Protein AF-A0A2N7VIW3-F1 (afdb_monomer_lite)

pLDDT: mean 85.28, std 12.15, range [48.59, 97.12]

Foldseek 3Di:
DDPDPDDDDDPVRVVVVVVPPDPDDLCNVVPPPPLVVVVVPDDLQPDDPVSLVVSLVVDPDPSSNVVSVVSSVVNVVVCVVPVPHD

Organism: NCBI:txid564714

Structure (mmCIF, N/CA/C/O backbone):
data_AF-A0A2N7VIW3-F1
#
_entry.id   AF-A0A2N7VIW3-F1
#
loop_
_atom_site.group_PDB
_atom_site.id
_atom_site.type_symbol
_atom_site.label_atom_id
_atom_site.label_alt_id
_atom_site.label_comp_id
_atom_site.label_asym_id
_atom_site.label_entity_id
_atom_site.label_seq_id
_atom_site.pdbx_PDB_ins_code
_atom_site.Cartn_x
_atom_site.Cartn_y
_atom_site.Cartn_z
_atom_site.occupancy
_atom_site.B_iso_or_equiv
_atom_site.auth_seq_id
_atom_site.auth_comp_id
_atom_site.auth_asym_id
_atom_site.auth_atom_id
_atom_site.pdbx_PDB_model_num
ATOM 1 N N . MET A 1 1 ? 33.976 14.776 14.506 1.00 48.59 1 MET A N 1
ATOM 2 C CA . MET A 1 1 ? 32.940 15.567 15.207 1.00 48.59 1 MET A CA 1
ATOM 3 C C . MET A 1 1 ? 32.730 16.813 14.369 1.00 48.59 1 MET A C 1
ATOM 5 O O . MET A 1 1 ? 33.637 17.623 14.333 1.00 48.59 1 MET A O 1
ATOM 9 N N . THR A 1 2 ? 31.697 16.964 13.556 1.00 50.44 2 THR A N 1
ATOM 10 C CA . THR A 1 2 ? 30.295 16.536 13.629 1.00 50.44 2 THR A CA 1
ATOM 11 C C . THR A 1 2 ? 29.894 15.832 12.328 1.00 50.44 2 THR A C 1
ATOM 13 O O . THR A 1 2 ? 30.237 16.318 11.254 1.00 50.44 2 THR A O 1
ATOM 16 N N . ASP A 1 3 ? 29.200 14.692 12.407 1.00 53.94 3 ASP A N 1
ATOM 17 C CA . ASP A 1 3 ? 28.499 14.161 11.232 1.00 53.94 3 ASP A CA 1
ATOM 18 C C . ASP A 1 3 ? 27.477 15.221 10.821 1.00 53.94 3 ASP A C 1
ATOM 20 O O . ASP A 1 3 ? 26.582 15.573 11.594 1.00 53.94 3 ASP A O 1
ATOM 24 N N . GLY A 1 4 ? 27.715 15.840 9.667 1.00 54.94 4 GLY A N 1
ATOM 25 C CA . GLY A 1 4 ? 26.929 16.957 9.174 1.00 54.94 4 GLY A CA 1
ATOM 26 C C . GLY A 1 4 ? 25.491 16.510 8.985 1.00 54.94 4 GLY A C 1
ATOM 27 O O . GLY A 1 4 ? 25.218 15.646 8.155 1.00 54.94 4 GLY A O 1
ATOM 28 N N . PHE A 1 5 ? 24.577 17.096 9.757 1.00 68.31 5 PHE A N 1
ATOM 29 C CA . PHE A 1 5 ? 23.146 16.937 9.548 1.00 68.31 5 PHE A CA 1
ATOM 30 C C . PHE A 1 5 ? 22.835 17.353 8.109 1.00 68.31 5 PHE A C 1
ATOM 32 O O . PHE A 1 5 ? 22.847 18.541 7.783 1.00 68.31 5 PHE A O 1
ATOM 39 N N . LYS A 1 6 ? 22.617 16.371 7.233 1.00 69.38 6 LYS A N 1
ATOM 40 C CA . LYS A 1 6 ? 22.098 16.627 5.898 1.00 69.38 6 LYS A CA 1
ATOM 41 C C . LYS A 1 6 ? 20.590 16.811 6.070 1.00 69.38 6 LYS A C 1
ATOM 43 O O . LYS A 1 6 ? 19.934 15.850 6.477 1.00 69.38 6 LYS A O 1
ATOM 48 N N . PRO A 1 7 ? 20.044 18.018 5.850 1.00 75.12 7 PRO A N 1
ATOM 49 C CA . PRO A 1 7 ? 18.611 18.225 5.964 1.00 75.12 7 PRO A CA 1
ATOM 50 C C . PRO A 1 7 ? 17.881 17.278 5.009 1.00 75.12 7 PRO A C 1
ATOM 52 O O . PRO A 1 7 ? 18.384 16.961 3.927 1.00 75.12 7 PRO A O 1
ATOM 55 N N . PHE A 1 8 ? 16.712 16.799 5.438 1.00 78.81 8 PHE A N 1
ATOM 56 C CA . PHE A 1 8 ? 15.825 16.061 4.548 1.00 78.81 8 PHE A CA 1
ATOM 57 C C . PHE A 1 8 ? 15.498 16.928 3.328 1.00 78.81 8 PHE A C 1
ATOM 59 O O . PHE A 1 8 ? 15.368 18.147 3.482 1.00 78.81 8 PHE A O 1
ATOM 66 N N . PRO A 1 9 ? 15.375 16.323 2.135 1.00 80.25 9 PRO A N 1
ATOM 67 C CA . PRO A 1 9 ? 15.043 17.070 0.938 1.00 80.25 9 PRO A CA 1
ATOM 68 C C . PRO A 1 9 ? 13.698 17.775 1.122 1.00 80.25 9 PRO A C 1
ATOM 70 O O . PRO A 1 9 ? 12.737 17.222 1.664 1.00 80.25 9 PRO A O 1
ATOM 73 N N . THR A 1 10 ? 13.654 19.027 0.696 1.00 83.94 10 THR A N 1
ATOM 74 C CA . THR A 1 10 ? 12.444 19.838 0.643 1.00 83.94 10 THR A CA 1
ATOM 75 C C . THR A 1 10 ? 11.464 19.262 -0.377 1.00 83.94 10 THR A C 1
ATOM 77 O O . THR A 1 10 ? 11.842 18.540 -1.299 1.00 83.94 10 THR A O 1
ATOM 80 N N . ALA A 1 11 ? 10.184 19.619 -0.257 1.00 74.00 11 ALA A N 1
ATOM 81 C CA . ALA A 1 11 ? 9.166 19.192 -1.219 1.00 74.00 11 ALA A CA 1
ATOM 82 C C . ALA A 1 11 ? 9.494 19.616 -2.666 1.00 74.00 11 ALA A C 1
ATOM 84 O O . ALA A 1 11 ? 9.149 18.899 -3.600 1.00 74.00 11 ALA A O 1
ATOM 85 N N . ILE A 1 12 ? 10.185 20.750 -2.842 1.00 77.94 12 ILE A N 1
ATOM 86 C CA . ILE A 1 12 ? 10.643 21.239 -4.151 1.00 77.94 12 ILE A CA 1
ATOM 87 C C . ILE A 1 12 ? 11.730 20.315 -4.705 1.00 77.94 12 ILE A C 1
ATOM 89 O O . ILE A 1 12 ? 11.595 19.832 -5.822 1.00 77.94 12 ILE A O 1
ATOM 93 N N . GLU A 1 13 ? 12.748 19.991 -3.904 1.00 80.44 13 GLU A N 1
ATOM 94 C CA . GLU A 1 13 ? 13.831 19.089 -4.321 1.00 80.44 13 GLU A CA 1
ATOM 95 C C . GLU A 1 13 ? 13.312 17.680 -4.649 1.00 80.44 13 GLU A C 1
ATOM 97 O O . GLU A 1 13 ? 13.796 17.042 -5.580 1.00 80.44 13 GLU A O 1
ATOM 102 N N . ILE A 1 14 ? 12.301 17.195 -3.920 1.00 74.62 14 ILE A N 1
ATOM 103 C CA . ILE A 1 14 ? 11.630 15.921 -4.223 1.00 74.62 14 ILE A CA 1
ATOM 104 C C . ILE A 1 14 ? 10.880 16.010 -5.557 1.00 74.62 14 ILE A C 1
ATOM 106 O O . ILE A 1 14 ? 10.952 15.078 -6.360 1.00 74.62 14 ILE A O 1
ATOM 110 N N . ALA A 1 15 ? 10.161 17.108 -5.805 1.00 67.25 15 ALA A N 1
ATOM 111 C CA . ALA A 1 15 ? 9.409 17.306 -7.041 1.00 67.25 15 ALA A CA 1
ATOM 112 C C . ALA A 1 15 ? 10.334 17.411 -8.262 1.00 67.25 15 ALA A C 1
ATOM 114 O O . ALA A 1 15 ? 10.056 16.789 -9.281 1.00 67.25 15 ALA A O 1
ATOM 115 N N . GLU A 1 16 ? 11.453 18.125 -8.142 1.00 77.25 16 GLU A N 1
ATOM 116 C CA . GLU A 1 16 ? 12.477 18.231 -9.187 1.00 77.25 16 GLU A CA 1
ATOM 117 C C . GLU A 1 16 ? 13.126 16.870 -9.477 1.00 77.25 16 GLU A C 1
ATOM 119 O O . GLU A 1 16 ? 13.198 16.459 -10.630 1.00 77.25 16 GLU A O 1
ATOM 124 N N . GLN A 1 17 ? 13.496 16.107 -8.441 1.00 72.06 17 GLN A N 1
ATOM 125 C CA . GLN A 1 17 ? 14.012 14.738 -8.607 1.00 72.06 17 GLN A CA 1
ATOM 126 C C . GLN A 1 17 ? 12.989 13.785 -9.232 1.00 72.06 17 GLN A C 1
ATOM 128 O O . GLN A 1 17 ? 13.361 12.842 -9.928 1.00 72.06 17 GLN A O 1
ATOM 133 N N . SER A 1 18 ? 11.703 14.014 -8.970 1.00 65.75 18 SER A N 1
ATOM 134 C CA . SER A 1 18 ? 10.616 13.213 -9.534 1.00 65.75 18 SER A CA 1
ATOM 135 C C . SER A 1 18 ? 10.276 13.617 -10.968 1.00 65.75 18 SER A C 1
ATOM 137 O O . SER A 1 18 ? 9.758 12.790 -11.705 1.00 65.75 18 SER A O 1
ATOM 139 N N . ALA A 1 19 ? 10.561 14.859 -11.373 1.00 64.69 19 ALA A N 1
ATOM 140 C CA . ALA A 1 19 ? 10.303 15.349 -12.726 1.00 64.69 19 ALA A CA 1
ATOM 141 C C . ALA A 1 19 ? 11.229 14.700 -13.769 1.00 64.69 19 ALA A C 1
ATOM 143 O O . ALA A 1 19 ? 10.798 14.461 -14.895 1.00 64.69 19 ALA A O 1
ATOM 144 N N . ASP A 1 20 ? 12.465 14.379 -13.373 1.00 61.53 20 ASP A N 1
ATOM 145 C CA . ASP A 1 20 ? 13.446 13.667 -14.206 1.00 61.53 20 ASP A CA 1
ATOM 146 C C . ASP A 1 20 ? 13.347 12.137 -14.077 1.00 61.53 20 ASP A C 1
ATOM 148 O O . ASP A 1 20 ? 13.935 11.396 -14.870 1.00 61.53 20 ASP A O 1
ATOM 152 N N . ALA A 1 21 ? 12.620 11.640 -13.071 1.00 63.06 21 ALA A N 1
ATOM 153 C CA . ALA A 1 21 ? 12.339 10.222 -12.943 1.00 63.06 21 ALA A CA 1
ATOM 154 C C . ALA A 1 21 ? 11.294 9.840 -13.994 1.00 63.06 21 ALA A C 1
ATOM 156 O O . ALA A 1 21 ? 10.166 10.331 -13.969 1.00 63.06 21 ALA A O 1
ATOM 157 N N . ASP A 1 22 ? 11.678 8.945 -14.910 1.00 58.88 22 ASP A N 1
ATOM 158 C CA . ASP A 1 22 ? 10.759 8.273 -15.829 1.00 58.88 22 ASP A CA 1
ATOM 159 C C . ASP A 1 22 ? 9.475 7.928 -15.061 1.00 58.88 22 ASP A C 1
ATOM 161 O O . ASP A 1 22 ? 9.570 7.359 -13.969 1.00 58.88 22 ASP A O 1
ATOM 165 N N . CYS A 1 23 ? 8.294 8.270 -15.597 1.00 66.69 23 CYS A N 1
ATOM 166 C CA . CYS A 1 23 ? 6.971 8.090 -14.966 1.00 66.69 23 CYS A CA 1
ATOM 167 C C . CYS A 1 23 ? 6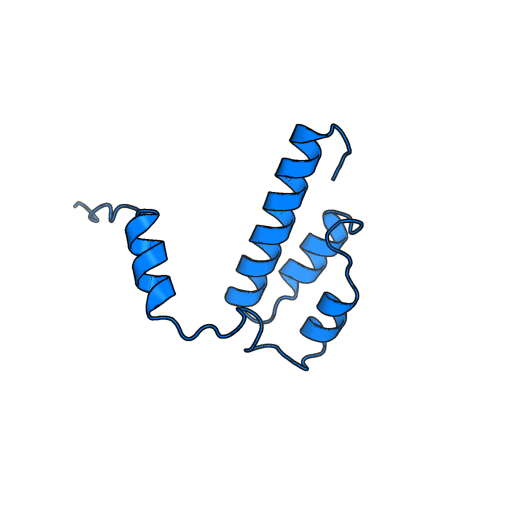.576 6.609 -14.754 1.00 66.69 23 CYS A C 1
ATOM 169 O O . CYS A 1 23 ? 5.404 6.235 -14.777 1.00 66.69 23 CYS A O 1
ATOM 171 N N . THR A 1 24 ? 7.570 5.750 -14.586 1.00 74.75 24 THR A N 1
ATOM 172 C CA . THR A 1 24 ? 7.489 4.347 -14.252 1.00 74.75 24 THR A CA 1
ATOM 173 C C . THR A 1 24 ? 6.837 4.207 -12.887 1.00 74.75 24 THR A C 1
ATOM 175 O O . THR A 1 24 ? 7.305 4.749 -11.883 1.00 74.75 24 THR A O 1
ATOM 178 N N . HIS A 1 25 ? 5.745 3.450 -12.858 1.00 82.94 25 HIS A N 1
ATOM 179 C CA . HIS A 1 25 ? 5.021 3.151 -11.636 1.00 82.94 25 HIS A CA 1
ATOM 180 C C . HIS A 1 25 ? 5.976 2.584 -10.563 1.00 82.94 25 HIS A C 1
ATOM 182 O O . HIS A 1 25 ? 6.809 1.732 -10.889 1.00 82.94 25 HIS A O 1
ATOM 188 N N . PRO A 1 26 ? 5.875 2.984 -9.280 1.00 82.75 26 PRO A N 1
ATOM 189 C CA . PRO A 1 26 ? 6.796 2.515 -8.240 1.00 82.75 26 PRO A CA 1
ATOM 190 C C . PRO A 1 26 ? 6.856 0.989 -8.088 1.00 82.75 26 PRO A C 1
ATOM 192 O O . PRO A 1 26 ? 7.890 0.447 -7.698 1.00 82.75 26 PRO A O 1
ATOM 195 N N . LEU A 1 27 ? 5.779 0.288 -8.452 1.00 90.00 27 LEU A N 1
ATOM 196 C CA . LEU A 1 27 ? 5.712 -1.175 -8.433 1.00 90.00 27 LEU A CA 1
ATOM 197 C C . LEU A 1 27 ? 6.127 -1.855 -9.748 1.00 90.00 27 LEU A C 1
ATOM 199 O O . LEU A 1 27 ? 6.107 -3.076 -9.809 1.00 90.00 27 LEU A O 1
ATOM 203 N N . ALA A 1 28 ? 6.574 -1.126 -10.775 1.00 90.56 28 ALA A N 1
ATOM 204 C CA . ALA A 1 28 ? 6.959 -1.732 -12.058 1.00 90.56 28 ALA A CA 1
ATOM 205 C C . ALA A 1 28 ? 8.043 -2.816 -11.905 1.00 90.56 28 ALA A C 1
ATOM 207 O O . ALA A 1 28 ? 8.036 -3.828 -12.592 1.00 90.56 28 ALA A O 1
ATOM 208 N N . SER A 1 29 ? 8.960 -2.645 -10.943 1.00 89.62 29 SER A N 1
ATOM 209 C CA . SER A 1 29 ? 10.014 -3.635 -10.656 1.00 89.62 29 SER A CA 1
ATOM 210 C C . SER A 1 29 ? 9.512 -4.975 -10.102 1.00 89.62 29 SER A C 1
ATOM 212 O O . SER A 1 29 ? 10.290 -5.922 -10.028 1.00 89.62 29 SER A O 1
ATOM 214 N N . VAL A 1 30 ? 8.255 -5.038 -9.658 1.00 92.81 30 VAL A N 1
ATOM 215 C CA . VAL A 1 30 ? 7.642 -6.225 -9.044 1.00 92.81 30 VAL A CA 1
ATOM 216 C C . VAL A 1 30 ? 6.417 -6.700 -9.820 1.00 92.81 30 VAL A C 1
ATOM 218 O O . VAL A 1 30 ? 5.756 -7.641 -9.392 1.00 92.81 30 VAL A O 1
ATOM 221 N N . GLU A 1 31 ? 6.114 -6.072 -10.955 1.00 94.00 31 GLU A N 1
ATOM 222 C CA . GLU A 1 31 ? 4.977 -6.416 -11.800 1.00 94.00 31 GLU A CA 1
ATOM 223 C C . GLU A 1 31 ? 5.040 -7.892 -12.230 1.00 94.00 31 GLU A C 1
ATOM 225 O O . GLU A 1 31 ? 6.094 -8.405 -12.611 1.00 94.00 31 GLU A O 1
ATOM 230 N N . GLY A 1 32 ? 3.910 -8.593 -12.119 1.00 92.25 32 GLY A N 1
ATOM 231 C CA . GLY A 1 32 ? 3.795 -10.015 -12.464 1.00 92.25 32 GLY A CA 1
ATOM 232 C C . GLY A 1 32 ? 4.411 -10.994 -11.457 1.00 92.25 32 GLY A C 1
ATOM 233 O O . GLY A 1 32 ? 4.441 -12.194 -11.718 1.00 92.25 32 GLY A O 1
ATOM 234 N N . THR A 1 33 ? 4.921 -10.516 -10.319 1.00 95.50 33 THR A N 1
ATOM 235 C CA . THR A 1 33 ? 5.317 -11.397 -9.207 1.00 95.50 33 THR A CA 1
ATOM 236 C C . THR A 1 33 ? 4.102 -11.821 -8.384 1.00 95.50 33 THR A C 1
ATOM 238 O O . THR A 1 33 ? 3.102 -11.104 -8.341 1.00 95.50 33 THR A O 1
ATOM 241 N N . ASP A 1 34 ? 4.209 -12.939 -7.661 1.00 96.31 34 ASP A N 1
ATOM 242 C CA . ASP A 1 34 ? 3.144 -13.414 -6.762 1.00 96.31 34 ASP A CA 1
ATOM 243 C C . ASP A 1 34 ? 2.738 -12.340 -5.744 1.00 96.31 34 ASP A C 1
ATOM 245 O O . ASP A 1 34 ? 1.555 -12.074 -5.556 1.00 96.31 34 ASP A O 1
ATOM 249 N N . TRP A 1 35 ? 3.720 -11.637 -5.170 1.00 95.56 35 TRP A N 1
ATOM 250 C CA . TRP A 1 35 ? 3.470 -10.527 -4.250 1.00 95.56 35 TRP A CA 1
ATOM 251 C C . TRP A 1 35 ? 2.660 -9.397 -4.900 1.00 95.56 35 TRP A C 1
ATOM 253 O O . TRP A 1 35 ? 1.764 -8.832 -4.278 1.00 95.56 35 TRP A O 1
ATOM 263 N N . HIS A 1 36 ? 2.958 -9.055 -6.156 1.00 94.56 36 HIS A N 1
ATOM 264 C CA . HIS A 1 36 ? 2.222 -8.010 -6.868 1.00 94.56 36 HIS A CA 1
ATOM 265 C C . HIS A 1 36 ? 0.789 -8.442 -7.182 1.00 94.56 36 HIS A C 1
ATOM 267 O O . HIS A 1 36 ? -0.125 -7.634 -7.062 1.00 94.56 36 HIS A O 1
ATOM 273 N N . HIS A 1 37 ? 0.573 -9.713 -7.517 1.00 94.50 37 HIS A N 1
ATOM 274 C CA . H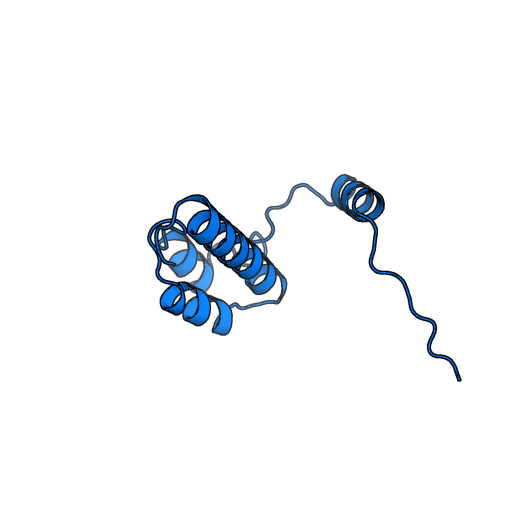IS A 1 37 ? -0.774 -10.252 -7.687 1.00 94.50 37 HIS A CA 1
ATOM 275 C C . HIS A 1 37 ? -1.563 -10.275 -6.377 1.00 94.50 37 HIS A C 1
ATOM 277 O O . HIS A 1 37 ? -2.737 -9.925 -6.376 1.00 94.50 37 HIS A O 1
ATOM 283 N N . GLU A 1 38 ? -0.932 -10.626 -5.254 1.00 93.50 38 GLU A N 1
ATOM 284 C CA . GLU A 1 38 ? -1.555 -10.497 -3.933 1.00 93.50 38 GLU A CA 1
ATOM 285 C C . GLU A 1 38 ? -1.933 -9.042 -3.639 1.00 93.50 38 GLU A C 1
ATOM 287 O O . GLU A 1 38 ? -3.059 -8.777 -3.226 1.00 93.50 38 GLU A O 1
ATOM 292 N N . PHE A 1 39 ? -1.035 -8.093 -3.920 1.00 92.62 39 PHE A N 1
ATOM 293 C CA . PHE A 1 39 ? -1.308 -6.663 -3.781 1.00 92.62 39 PHE A CA 1
ATOM 294 C C . PHE A 1 39 ? -2.516 -6.206 -4.616 1.00 92.62 39 PHE A C 1
ATOM 296 O O . PHE A 1 39 ? -3.364 -5.484 -4.098 1.00 92.62 39 PHE A O 1
ATOM 303 N N . GLU A 1 40 ? -2.635 -6.639 -5.874 1.00 91.81 40 GLU A N 1
ATOM 304 C CA . GLU A 1 40 ? -3.755 -6.273 -6.758 1.00 91.81 40 GLU A CA 1
ATOM 305 C C . GLU A 1 40 ? -5.124 -6.763 -6.261 1.00 91.81 40 GLU A C 1
ATOM 307 O O . GLU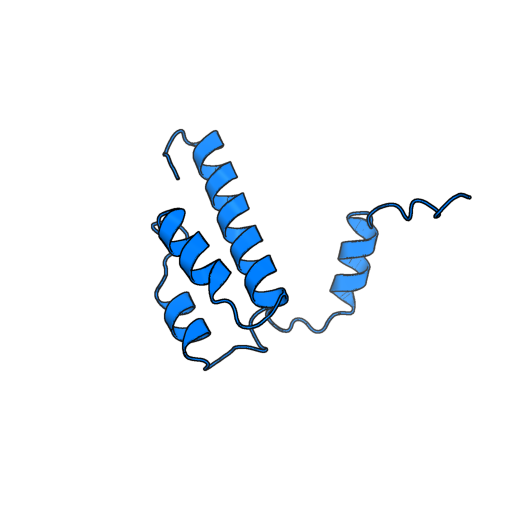 A 1 40 ? -6.155 -6.204 -6.637 1.00 91.81 40 GLU A O 1
ATOM 312 N N . LEU A 1 41 ? -5.153 -7.788 -5.407 1.00 91.31 41 LEU A N 1
ATOM 313 C CA . LEU A 1 41 ? -6.384 -8.305 -4.806 1.00 91.31 41 LEU A CA 1
ATOM 314 C C . LEU A 1 41 ? -6.822 -7.516 -3.565 1.00 91.31 41 LEU A C 1
ATOM 316 O O . LEU A 1 41 ? -7.953 -7.685 -3.103 1.00 91.31 41 LEU A O 1
ATOM 320 N N . ILE A 1 42 ? -5.953 -6.664 -3.016 1.00 88.88 42 ILE A N 1
ATOM 321 C CA . ILE A 1 42 ? -6.251 -5.865 -1.832 1.00 88.88 42 ILE A CA 1
ATOM 322 C C . ILE A 1 42 ? -6.914 -4.553 -2.249 1.00 88.88 42 ILE A C 1
ATOM 324 O O . ILE A 1 42 ? -6.311 -3.721 -2.923 1.00 88.88 42 ILE A O 1
ATOM 328 N N . ASP A 1 43 ? -8.132 -4.311 -1.760 1.00 87.50 43 ASP A N 1
ATOM 329 C CA . ASP A 1 43 ? -8.708 -2.966 -1.773 1.00 87.50 43 ASP A CA 1
ATOM 330 C C . ASP A 1 43 ? -8.143 -2.163 -0.587 1.00 87.50 43 ASP A C 1
ATOM 332 O O . ASP A 1 43 ? -8.504 -2.435 0.567 1.00 87.50 43 ASP A O 1
ATOM 336 N N . PRO A 1 44 ? -7.291 -1.147 -0.823 1.00 79.75 44 PRO A N 1
ATOM 337 C CA . PRO A 1 44 ? -6.660 -0.385 0.247 1.00 79.75 44 PRO A CA 1
ATOM 338 C C . PRO A 1 44 ? -7.659 0.368 1.137 1.00 79.75 44 PRO A C 1
ATOM 340 O O . PRO A 1 44 ? -7.307 0.711 2.263 1.00 79.75 44 PRO A O 1
ATOM 343 N N . PHE A 1 45 ? -8.893 0.626 0.684 1.00 78.50 45 PHE A N 1
ATOM 344 C CA . PHE A 1 45 ? -9.939 1.300 1.467 1.00 78.50 45 PHE A CA 1
ATOM 345 C C . PHE A 1 45 ? -10.765 0.358 2.344 1.00 78.50 45 PHE A C 1
ATOM 347 O O . PHE A 1 45 ? -11.507 0.827 3.214 1.00 78.50 45 PHE A O 1
ATOM 354 N N . ILE A 1 46 ? -10.638 -0.948 2.148 1.00 86.25 46 ILE A N 1
ATOM 355 C CA . ILE A 1 46 ? -11.371 -1.957 2.917 1.00 86.25 46 ILE A CA 1
ATOM 356 C C . ILE A 1 46 ? -10.410 -2.758 3.789 1.00 86.25 46 ILE A C 1
ATOM 358 O O . ILE A 1 46 ? -10.763 -3.088 4.920 1.00 86.25 46 ILE A O 1
ATOM 362 N N . ALA A 1 47 ? -9.195 -3.002 3.296 1.00 89.94 47 ALA A N 1
ATOM 363 C CA . ALA A 1 47 ? -8.174 -3.760 3.993 1.00 89.94 47 ALA A CA 1
ATOM 364 C C . ALA A 1 47 ? -7.950 -3.249 5.418 1.00 89.94 47 ALA A C 1
ATOM 366 O O . ALA A 1 47 ? -7.881 -2.037 5.690 1.00 89.94 47 ALA A O 1
ATOM 367 N N . THR A 1 48 ? -7.830 -4.210 6.325 1.00 91.94 48 THR A N 1
ATOM 368 C CA . THR A 1 48 ? -7.441 -3.968 7.705 1.00 91.94 48 THR A CA 1
ATOM 369 C C . THR A 1 48 ? -5.976 -3.566 7.762 1.00 91.94 48 THR A C 1
ATOM 371 O O . THR A 1 48 ? -5.157 -3.944 6.919 1.00 91.94 48 THR A O 1
ATOM 374 N N . ARG A 1 49 ? -5.608 -2.837 8.817 1.00 92.69 49 ARG A N 1
ATOM 375 C CA . ARG A 1 49 ? -4.204 -2.521 9.077 1.00 92.69 49 ARG A CA 1
ATOM 376 C C . ARG A 1 49 ? -3.308 -3.764 9.100 1.00 92.69 49 ARG A C 1
ATOM 378 O O . ARG A 1 49 ? -2.205 -3.722 8.569 1.00 92.69 49 ARG A O 1
ATOM 385 N N . LYS A 1 50 ? -3.789 -4.858 9.694 1.00 94.38 50 LYS A N 1
ATOM 386 C CA . LYS A 1 50 ? -3.025 -6.102 9.822 1.00 94.38 50 LYS A CA 1
ATOM 387 C C . LYS A 1 50 ? -2.709 -6.723 8.458 1.00 94.38 50 LYS A C 1
ATOM 389 O O . LYS A 1 50 ? -1.567 -7.098 8.238 1.00 94.38 50 LYS A O 1
ATOM 394 N N . GLU A 1 51 ? -3.682 -6.793 7.551 1.00 94.06 51 GLU A N 1
ATOM 395 C CA . GLU A 1 51 ? -3.474 -7.342 6.199 1.00 94.06 51 GLU A CA 1
ATOM 396 C C . GLU A 1 51 ? -2.426 -6.532 5.421 1.00 94.06 51 GLU A C 1
ATOM 398 O O . GLU A 1 51 ? -1.547 -7.096 4.773 1.00 94.06 51 GLU A O 1
ATOM 403 N N . LEU A 1 52 ? -2.467 -5.200 5.541 1.00 94.56 52 LEU A N 1
ATOM 404 C CA . LEU A 1 52 ? -1.478 -4.327 4.909 1.00 94.56 52 LEU A CA 1
ATOM 405 C C . LEU A 1 52 ? -0.087 -4.453 5.551 1.00 94.56 52 LEU A C 1
ATOM 407 O O . LEU A 1 52 ? 0.910 -4.431 4.833 1.00 94.56 52 LEU A O 1
ATOM 411 N N . GLU A 1 53 ? -0.001 -4.616 6.875 1.00 95.56 53 GLU A N 1
ATOM 412 C CA . GLU A 1 53 ? 1.264 -4.871 7.581 1.00 95.56 53 GLU A CA 1
ATOM 413 C C . GLU A 1 53 ? 1.863 -6.236 7.204 1.00 95.56 53 GLU A C 1
ATOM 415 O O . GLU A 1 53 ? 3.074 -6.342 7.012 1.00 95.56 53 GLU A O 1
ATOM 420 N N . GLU A 1 54 ? 1.035 -7.271 7.046 1.00 95.25 54 GLU A N 1
ATOM 421 C CA . GLU A 1 54 ? 1.470 -8.597 6.597 1.00 95.25 54 GLU A CA 1
ATOM 422 C C . GLU A 1 54 ? 2.030 -8.546 5.170 1.00 95.25 54 GLU A C 1
ATOM 424 O O . GLU A 1 54 ? 3.143 -9.024 4.942 1.00 95.25 54 GLU A O 1
ATOM 429 N N . LEU A 1 55 ? 1.336 -7.883 4.237 1.00 95.00 55 LEU A N 1
ATOM 430 C CA . LEU A 1 55 ? 1.841 -7.692 2.874 1.00 95.00 55 LEU A CA 1
ATOM 431 C C . LEU A 1 55 ? 3.110 -6.815 2.838 1.00 95.00 55 LEU A C 1
ATOM 433 O O . LEU A 1 55 ? 4.008 -7.024 2.019 1.00 95.00 55 LEU A O 1
ATOM 437 N N . TRP A 1 56 ? 3.217 -5.837 3.740 1.00 96.25 56 TRP A N 1
ATOM 438 C CA . TRP A 1 56 ? 4.400 -4.981 3.865 1.00 96.25 56 TRP A CA 1
ATOM 439 C C . TRP A 1 56 ? 5.637 -5.767 4.316 1.00 96.25 56 TRP A C 1
ATOM 441 O O . TRP A 1 56 ? 6.741 -5.533 3.815 1.00 96.25 56 TRP A O 1
ATOM 451 N N . LEU A 1 57 ? 5.462 -6.727 5.228 1.00 97.12 57 LEU A N 1
ATOM 452 C CA . LEU A 1 57 ? 6.543 -7.587 5.715 1.00 97.12 57 LEU A CA 1
ATOM 453 C C . LEU A 1 57 ? 7.084 -8.529 4.633 1.00 97.12 57 LEU A C 1
ATOM 455 O O . LEU A 1 57 ? 8.262 -8.884 4.680 1.00 97.12 57 LEU A O 1
ATOM 459 N N . THR A 1 58 ? 6.251 -8.918 3.667 1.00 96.50 58 THR A N 1
ATOM 460 C CA . THR A 1 58 ? 6.629 -9.814 2.561 1.00 96.50 58 THR A CA 1
ATOM 461 C C . THR A 1 58 ? 7.070 -9.076 1.297 1.00 96.50 58 THR A C 1
ATOM 463 O O . THR A 1 58 ? 7.450 -9.717 0.317 1.00 96.50 58 THR A O 1
ATOM 466 N N . ALA A 1 59 ? 7.063 -7.740 1.309 1.00 96.06 59 ALA A N 1
ATOM 467 C CA . ALA A 1 59 ? 7.418 -6.933 0.152 1.00 96.06 59 ALA A CA 1
ATOM 468 C C . ALA A 1 59 ? 8.837 -7.244 -0.365 1.00 96.06 59 ALA A C 1
ATOM 470 O O . ALA A 1 59 ? 9.806 -7.214 0.401 1.00 96.06 59 ALA A O 1
ATOM 471 N N . PRO A 1 60 ? 8.998 -7.489 -1.678 1.00 95.62 60 PRO A N 1
ATOM 472 C CA . PRO A 1 60 ? 10.244 -8.011 -2.242 1.00 95.62 60 PRO A CA 1
ATOM 473 C C . PRO A 1 60 ? 11.360 -6.963 -2.312 1.00 95.62 60 PRO A C 1
ATOM 475 O O . PRO A 1 60 ? 12.527 -7.304 -2.496 1.00 95.62 60 PRO A O 1
ATOM 478 N N . ASN A 1 61 ? 11.024 -5.675 -2.202 1.00 94.25 61 ASN A N 1
ATOM 479 C CA . ASN A 1 61 ? 12.002 -4.599 -2.178 1.00 94.25 61 ASN A CA 1
ATOM 480 C C . ASN A 1 61 ? 11.499 -3.370 -1.412 1.00 94.25 61 ASN A C 1
ATOM 482 O O . ASN A 1 61 ? 10.319 -3.233 -1.081 1.00 94.25 61 ASN A O 1
ATOM 486 N N . ARG A 1 62 ? 12.426 -2.440 -1.161 1.00 92.00 62 ARG A N 1
ATOM 487 C CA . ARG A 1 62 ? 12.152 -1.220 -0.400 1.00 92.00 62 ARG A CA 1
ATOM 488 C C . ARG A 1 62 ? 11.098 -0.323 -1.053 1.00 92.00 62 ARG A C 1
ATOM 490 O O . ARG A 1 62 ? 10.303 0.285 -0.351 1.00 92.00 62 ARG A O 1
ATOM 497 N N . ARG A 1 63 ? 11.059 -0.261 -2.385 1.00 91.00 63 ARG A N 1
ATOM 498 C CA . ARG A 1 63 ? 10.115 0.599 -3.106 1.00 91.00 63 ARG A CA 1
ATOM 499 C C . ARG A 1 63 ? 8.673 0.101 -2.959 1.00 91.00 63 ARG A C 1
ATOM 501 O O . ARG A 1 63 ? 7.776 0.914 -2.763 1.00 91.00 63 ARG A O 1
ATOM 508 N N . ALA A 1 64 ? 8.465 -1.214 -2.960 1.00 92.88 64 ALA A N 1
ATOM 509 C CA . ALA A 1 64 ? 7.183 -1.835 -2.635 1.00 92.88 64 ALA A CA 1
ATOM 510 C C . ALA A 1 64 ? 6.755 -1.565 -1.176 1.00 92.88 64 ALA A C 1
ATOM 512 O O . ALA A 1 64 ? 5.600 -1.216 -0.925 1.00 92.88 64 ALA A O 1
ATOM 513 N N . GLN A 1 65 ? 7.693 -1.629 -0.223 1.00 95.44 65 GLN A N 1
ATOM 514 C CA . GLN A 1 65 ? 7.435 -1.251 1.176 1.00 95.44 65 GLN A CA 1
ATOM 515 C C . GLN A 1 65 ? 7.032 0.220 1.327 1.00 95.44 65 GLN A C 1
ATOM 517 O O . GLN A 1 65 ? 6.071 0.533 2.031 1.00 95.44 65 GLN A O 1
ATOM 522 N N . ASP A 1 66 ? 7.758 1.133 0.681 1.00 93.25 66 ASP A N 1
ATOM 523 C CA . ASP A 1 66 ? 7.481 2.569 0.761 1.00 93.25 66 ASP A CA 1
ATOM 524 C C . ASP A 1 66 ? 6.116 2.898 0.130 1.00 93.25 66 ASP A C 1
ATOM 526 O O . ASP A 1 66 ? 5.360 3.702 0.676 1.00 93.25 66 ASP A O 1
ATOM 530 N N . TRP A 1 67 ? 5.742 2.208 -0.953 1.00 91.88 67 TRP A N 1
ATOM 531 C CA . TRP A 1 67 ? 4.415 2.333 -1.560 1.00 91.88 67 TRP A CA 1
ATOM 532 C C . TRP A 1 67 ? 3.287 1.927 -0.600 1.00 91.88 67 TRP A C 1
ATOM 534 O O . TRP A 1 67 ? 2.352 2.698 -0.376 1.00 91.88 67 TRP A O 1
ATOM 544 N N . LEU A 1 68 ? 3.400 0.754 0.034 1.00 93.88 68 LEU A N 1
ATOM 545 C CA . LEU A 1 68 ? 2.432 0.309 1.043 1.00 93.88 68 LEU A CA 1
ATOM 546 C C . LEU A 1 68 ? 2.394 1.231 2.265 1.00 93.88 68 LEU A C 1
ATOM 548 O O . LEU A 1 68 ? 1.321 1.473 2.815 1.00 93.88 68 LEU A O 1
ATOM 552 N N . THR A 1 69 ? 3.537 1.791 2.663 1.00 94.44 69 THR A N 1
ATOM 553 C CA . THR A 1 69 ? 3.600 2.800 3.733 1.00 94.44 69 THR A CA 1
ATOM 554 C C . THR A 1 69 ? 2.731 4.008 3.389 1.00 94.44 69 THR A C 1
ATOM 556 O O . THR A 1 69 ? 1.912 4.420 4.207 1.00 94.44 69 THR A O 1
ATOM 559 N N . GLY A 1 70 ? 2.815 4.511 2.153 1.00 93.06 70 GLY A N 1
ATOM 560 C CA . GLY A 1 70 ? 1.974 5.616 1.685 1.00 93.06 70 GLY A CA 1
ATOM 561 C C . GLY A 1 70 ? 0.472 5.305 1.727 1.00 93.06 70 GLY A C 1
ATOM 562 O O . GLY A 1 70 ? -0.335 6.156 2.115 1.00 93.06 70 GLY A O 1
ATOM 563 N N . ILE A 1 71 ? 0.085 4.070 1.393 1.00 92.88 71 ILE A N 1
ATOM 564 C CA . ILE A 1 71 ? -1.305 3.605 1.510 1.00 92.88 71 ILE A CA 1
ATOM 565 C C . ILE A 1 71 ? -1.750 3.586 2.979 1.00 92.88 71 ILE A C 1
ATOM 567 O O . ILE A 1 71 ? -2.799 4.143 3.314 1.00 92.88 71 ILE A O 1
ATOM 571 N N . MET A 1 72 ? -0.950 2.990 3.867 1.00 94.56 72 MET A N 1
ATOM 572 C CA . MET A 1 72 ? -1.254 2.906 5.300 1.00 94.56 72 MET A CA 1
ATOM 573 C C . MET A 1 72 ? -1.348 4.290 5.956 1.00 94.56 72 MET A C 1
ATOM 575 O O . MET A 1 72 ? -2.266 4.534 6.743 1.00 94.56 72 MET A O 1
ATOM 579 N N . ASP A 1 73 ? -0.461 5.221 5.602 1.00 94.25 73 ASP A N 1
ATOM 580 C CA . ASP A 1 73 ? 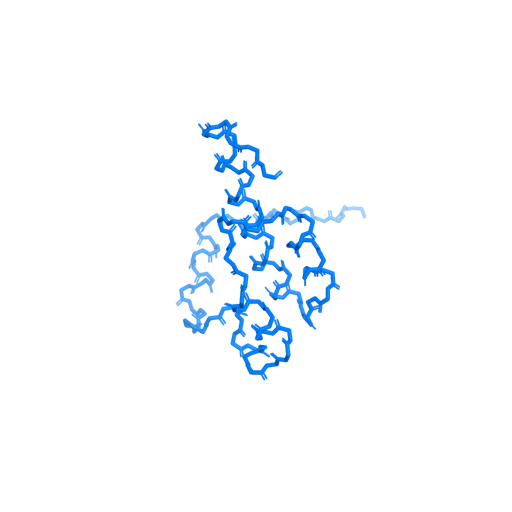-0.500 6.602 6.091 1.00 94.25 73 ASP A CA 1
ATOM 581 C C . ASP A 1 73 ? -1.760 7.331 5.612 1.00 94.25 73 ASP A C 1
ATOM 583 O O . ASP A 1 73 ? -2.435 8.002 6.398 1.00 94.25 73 ASP A O 1
ATOM 587 N N . THR A 1 74 ? -2.146 7.137 4.349 1.00 91.62 74 THR A N 1
ATOM 588 C CA . THR A 1 74 ? -3.391 7.693 3.797 1.00 91.62 74 THR A CA 1
ATOM 589 C C . THR A 1 74 ? -4.616 7.153 4.530 1.00 91.62 74 THR A C 1
ATOM 591 O O . THR A 1 74 ? -5.503 7.920 4.913 1.00 91.62 74 THR A O 1
ATOM 594 N N . ARG A 1 75 ? -4.652 5.845 4.801 1.00 92.50 75 ARG A N 1
ATOM 595 C CA . ARG A 1 75 ? -5.725 5.201 5.572 1.00 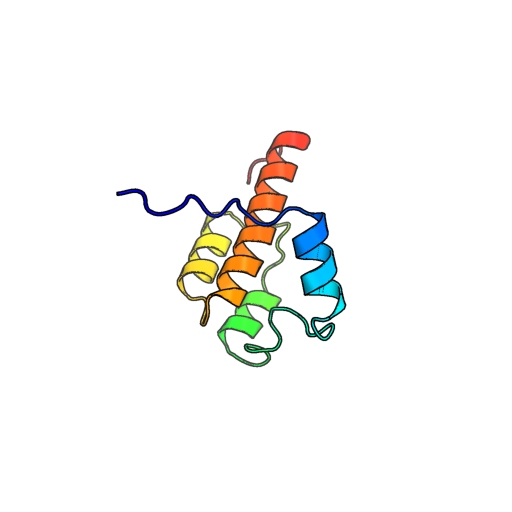92.50 75 ARG A CA 1
ATOM 596 C C . ARG A 1 75 ? -5.804 5.712 7.000 1.00 92.50 75 ARG A C 1
ATOM 598 O O . ARG A 1 75 ? -6.895 6.002 7.489 1.00 92.50 75 ARG A O 1
ATOM 605 N N . ARG A 1 76 ? -4.653 5.916 7.638 1.00 92.62 76 ARG A N 1
ATOM 606 C CA . ARG A 1 76 ? -4.570 6.514 8.970 1.00 92.62 76 ARG A CA 1
ATOM 607 C C . ARG A 1 76 ? -5.104 7.946 8.987 1.00 92.62 76 ARG A C 1
ATOM 609 O O . ARG A 1 76 ? -5.858 8.292 9.892 1.00 92.62 76 ARG A O 1
ATOM 616 N N . MET A 1 77 ? -4.761 8.766 7.992 1.00 92.81 77 MET A N 1
ATOM 617 C CA . MET A 1 77 ? -5.313 10.119 7.864 1.00 92.81 77 MET A CA 1
ATOM 618 C C . MET A 1 77 ? -6.828 10.094 7.640 1.00 92.81 77 MET A C 1
ATOM 620 O O . MET A 1 77 ? -7.557 10.825 8.308 1.00 92.81 77 MET A O 1
ATOM 624 N N . TYR A 1 78 ? -7.318 9.224 6.754 1.00 90.06 78 TYR A N 1
ATOM 625 C CA . TYR A 1 78 ? -8.751 9.067 6.501 1.00 90.06 78 TYR A CA 1
ATOM 626 C C . TYR A 1 78 ? -9.518 8.676 7.770 1.00 90.06 78 TYR A C 1
ATOM 628 O O . TYR A 1 78 ? -10.571 9.251 8.054 1.00 90.06 78 TYR A O 1
ATOM 636 N N . ALA A 1 79 ? -8.973 7.751 8.564 1.00 90.69 79 ALA A N 1
ATOM 637 C CA . ALA A 1 79 ? -9.569 7.340 9.829 1.00 90.69 79 ALA A CA 1
ATOM 638 C C . ALA A 1 79 ? -9.691 8.505 10.821 1.00 90.69 79 ALA A C 1
ATOM 640 O O . ALA A 1 79 ? -10.734 8.687 11.448 1.00 90.69 79 ALA A O 1
ATOM 641 N N . VAL A 1 80 ? -8.658 9.350 10.910 1.00 92.94 80 VAL A N 1
ATOM 642 C CA . VAL A 1 80 ? -8.677 10.559 11.752 1.00 92.94 80 VAL A CA 1
ATOM 643 C C . VAL A 1 80 ? -9.742 11.556 11.287 1.00 92.94 80 VAL A C 1
ATOM 645 O O . VAL A 1 80 ? -10.447 12.122 12.117 1.00 92.94 80 VAL A O 1
ATOM 648 N N . VAL A 1 81 ? -9.873 11.773 9.976 1.00 92.31 81 VAL A N 1
ATOM 649 C CA . VAL A 1 81 ? -10.811 12.761 9.416 1.00 92.31 81 VAL A CA 1
ATOM 650 C C . VAL A 1 81 ? -12.265 12.296 9.505 1.00 92.31 81 VAL 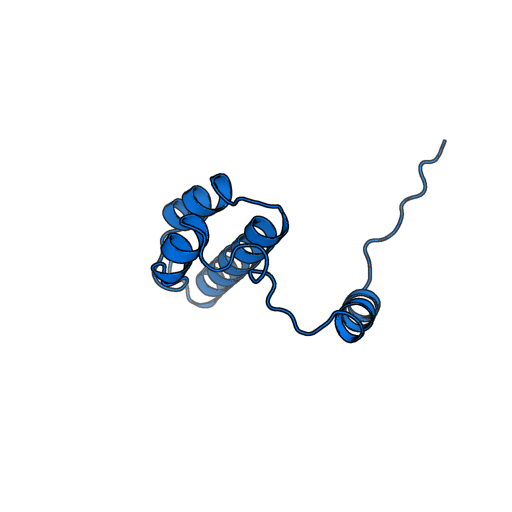A C 1
ATOM 652 O O . VAL A 1 81 ? -13.155 13.107 9.748 1.00 92.31 81 VAL A O 1
ATOM 655 N N . THR A 1 82 ? -12.523 11.005 9.299 1.00 90.69 82 THR A N 1
ATOM 656 C CA . THR A 1 82 ? -13.891 10.466 9.205 1.00 90.69 82 THR A CA 1
ATOM 657 C C . THR A 1 82 ? -14.411 9.850 10.499 1.00 90.69 82 THR A C 1
ATOM 659 O O . THR A 1 82 ? -15.617 9.666 10.638 1.00 90.69 82 THR A O 1
ATOM 662 N N . GLY A 1 83 ? -13.525 9.515 11.440 1.00 90.00 83 GLY A N 1
ATOM 663 C CA . GLY A 1 83 ? -13.866 8.756 12.643 1.00 90.00 83 GLY A CA 1
ATOM 664 C C . GLY A 1 83 ? -14.082 7.258 12.396 1.00 90.00 83 GLY A C 1
ATOM 665 O O . GLY A 1 83 ? -14.347 6.527 13.349 1.00 90.00 83 GLY A O 1
ATOM 666 N N . ASN A 1 84 ? -13.949 6.784 11.152 1.00 86.19 84 ASN A N 1
ATOM 667 C CA . ASN A 1 84 ? -13.998 5.359 10.836 1.00 86.19 84 ASN A CA 1
ATOM 668 C C . ASN A 1 84 ? -12.647 4.712 11.175 1.00 86.19 84 ASN A C 1
ATOM 670 O O . ASN A 1 84 ? -11.626 5.176 10.672 1.00 86.19 84 ASN A O 1
ATOM 674 N N . PRO A 1 85 ? -12.600 3.661 12.008 1.00 84.81 85 PRO A N 1
ATOM 675 C CA . PRO A 1 85 ? -11.339 3.044 12.401 1.00 84.81 85 PRO A CA 1
ATOM 676 C C . PRO A 1 85 ? -10.630 2.373 11.214 1.00 84.81 85 PRO A C 1
ATOM 678 O O . PRO A 1 85 ? -11.278 1.878 10.291 1.00 84.81 85 PRO A O 1
ATOM 681 N N . PHE A 1 86 ? -9.296 2.355 11.284 1.00 83.88 86 PHE A N 1
ATOM 682 C CA . PHE A 1 86 ? -8.405 1.606 10.395 1.00 83.88 86 PHE A CA 1
ATOM 683 C C . PHE A 1 86 ? -7.897 0.335 11.086 1.00 83.88 86 PHE A C 1
ATOM 685 O O . PHE A 1 86 ? -7.530 0.445 12.281 1.00 83.88 86 PHE A O 1
#

Radius of gyration: 16.08 Å; chains: 1; bounding box: 47×35×31 Å

Secondary structure (DSSP, 8-state):
------PPPPHHHHHHHHHSS----TTGGGTTSHHHHHHHT--TTT--HHHHHHHHHT-SSHHHHHHHHHHHHHHHHHHHHH----

Sequence (86 aa):
MTDGFKPFPTAIEIAEQSADADCTHPLASVEGTDWHHEFELIDPFIATRKELEELWLTAPNRRAQDWLTGIMDTRRMYAVVTGNPF